Protein AF-A0A915M7W4-F1 (afdb_monomer_lite)

Foldseek 3Di:
DQPQPPAQALVDDDVQSVQVCCAPPFDADEDEPVVGDTQEHDPDDPPDPDRDHGDHDDQAGPDPPDPDTSNRRGHHDNDGDDFPPDPVSQQVCCVPPFKDKDKDWDAPCVVVDPDDDDDPHTDGMDIDIDGHDDDPVVVVD

Organism: Meloidogyne javanica (NCBI:txid6303)

Secondary structure (DSSP, 8-state):
-TTSTT--GGG---HHHHHHHHHHT-B-----TTT--SSS---S-TT--SPPPPPPP-SS-S-TT--S-TTTT-B--S---PPPS-HHHHHHHHHHH--EEEEEEEEGGGGG-SS------EEEEEEEEE-----GGGG--

Sequence (141 aa):
MSCTPGMWGCEGGDPYYAWKYTQNSGLVTGTNYTWNSGCKPYPFPPHGTTQYTAPSCVSSCTSSAWNVAYTQDKKYTKTTGYIQNNVAAIQNEIMANGSVVAAFDVYDDFMYYSSGQTSDVYVGGHAVRMIEFIGLAEFLG

pLDDT: mean 89.85, std 11.06, range [38.44, 98.19]

Radius of gyration: 18.29 Å; chains: 1; bounding box: 40×34×54 Å

InterPro domains:
  IPR000668 Peptidase C1A, papain C-terminal [PF00112] (2-131)
  IPR038765 Papain-like cysteine peptidase superfamily [SSF54001] (8-130)

Structure (mmCIF, N/CA/C/O backbone):
data_AF-A0A915M7W4-F1
#
_entry.id   AF-A0A915M7W4-F1
#
loop_
_atom_site.group_PDB
_atom_site.id
_atom_site.type_symbol
_atom_site.label_atom_id
_atom_site.label_alt_id
_atom_site.label_comp_id
_atom_site.label_asym_id
_atom_site.label_entity_id
_atom_site.label_seq_id
_atom_site.pdbx_PDB_ins_code
_atom_site.Cartn_x
_atom_site.Cartn_y
_atom_site.Cartn_z
_atom_site.occupancy
_atom_site.B_iso_or_equiv
_atom_site.auth_seq_id
_atom_site.auth_comp_id
_atom_site.auth_asym_id
_atom_site.auth_atom_id
_atom_site.pdbx_PDB_model_num
ATOM 1 N N . MET A 1 1 ? 0.466 1.144 5.431 1.00 77.50 1 MET A N 1
ATOM 2 C CA . MET A 1 1 ? 1.765 1.831 5.589 1.00 77.50 1 MET A CA 1
ATOM 3 C C . MET A 1 1 ? 2.324 1.631 6.992 1.00 77.50 1 MET A C 1
ATOM 5 O O . MET A 1 1 ? 3.255 0.864 7.130 1.00 77.50 1 MET A O 1
ATOM 9 N N . SER A 1 2 ? 1.728 2.211 8.036 1.00 87.69 2 SER A N 1
ATOM 10 C CA . SER A 1 2 ? 2.301 2.196 9.396 1.00 87.69 2 SER A CA 1
ATOM 11 C C . SER A 1 2 ? 2.346 0.846 10.115 1.00 87.69 2 SER A C 1
ATOM 13 O O . SER A 1 2 ? 3.122 0.685 11.045 1.00 87.69 2 SER A O 1
ATOM 15 N N . CYS A 1 3 ? 1.483 -0.100 9.742 1.00 90.31 3 CYS A N 1
ATOM 16 C CA . CYS A 1 3 ? 1.245 -1.313 10.529 1.00 90.31 3 CYS A CA 1
ATOM 17 C C . CYS A 1 3 ? 1.797 -2.599 9.916 1.00 90.31 3 CYS A C 1
ATOM 19 O O . CYS A 1 3 ? 1.623 -3.659 10.514 1.00 90.31 3 CYS A O 1
ATOM 21 N N . THR A 1 4 ? 2.417 -2.534 8.736 1.00 90.56 4 THR A N 1
ATOM 22 C CA . THR A 1 4 ? 2.955 -3.731 8.090 1.00 90.56 4 THR A CA 1
ATOM 23 C C . THR A 1 4 ? 4.320 -4.064 8.690 1.00 90.56 4 THR A C 1
ATOM 25 O O . THR A 1 4 ? 5.231 -3.244 8.565 1.00 90.56 4 THR A O 1
ATOM 28 N N . PRO A 1 5 ? 4.495 -5.232 9.337 1.00 82.94 5 PRO A N 1
ATOM 29 C CA . PRO A 1 5 ? 5.779 -5.603 9.921 1.00 82.94 5 PRO A CA 1
ATOM 30 C C . PRO A 1 5 ? 6.880 -5.679 8.859 1.00 82.94 5 PRO A C 1
ATOM 32 O O . PRO A 1 5 ? 6.635 -6.155 7.752 1.00 82.94 5 PRO A O 1
ATOM 35 N N . GLY A 1 6 ? 8.090 -5.244 9.213 1.00 78.62 6 GLY A N 1
ATOM 36 C CA . GLY A 1 6 ? 9.260 -5.334 8.333 1.00 78.62 6 GLY A CA 1
ATOM 37 C C . GLY A 1 6 ? 9.259 -4.360 7.151 1.00 78.62 6 GLY A C 1
ATOM 38 O O . GLY A 1 6 ? 10.043 -4.549 6.229 1.00 78.62 6 GLY A O 1
ATOM 39 N N . MET A 1 7 ? 8.398 -3.338 7.162 1.00 87.75 7 MET A N 1
ATOM 40 C CA . MET A 1 7 ? 8.401 -2.263 6.163 1.00 87.75 7 MET A CA 1
ATOM 41 C C . MET A 1 7 ? 8.880 -0.943 6.770 1.00 87.75 7 MET A C 1
ATOM 43 O O . MET A 1 7 ? 8.687 -0.704 7.961 1.00 87.75 7 MET A O 1
ATOM 47 N N . TRP A 1 8 ? 9.440 -0.060 5.939 1.00 90.94 8 TRP A N 1
ATOM 48 C CA . TRP A 1 8 ? 10.045 1.209 6.370 1.00 90.94 8 TRP A CA 1
ATOM 49 C C . TRP A 1 8 ? 9.113 2.421 6.226 1.00 90.94 8 TRP A C 1
ATOM 51 O O . TRP A 1 8 ? 9.537 3.573 6.301 1.00 90.94 8 TRP A O 1
ATOM 61 N N . GLY A 1 9 ? 7.811 2.180 6.047 1.00 92.12 9 GLY A N 1
ATOM 62 C CA . GLY A 1 9 ? 6.799 3.231 6.010 1.00 92.12 9 GLY A CA 1
ATOM 63 C C . GLY A 1 9 ? 7.039 4.232 4.877 1.00 92.12 9 GLY A C 1
ATOM 64 O O . GLY A 1 9 ? 6.852 3.895 3.712 1.00 92.12 9 GLY A O 1
ATOM 65 N N . CYS A 1 10 ? 7.413 5.463 5.229 1.00 92.69 10 CYS A N 1
ATOM 66 C CA . CYS A 1 10 ? 7.694 6.539 4.276 1.00 92.69 10 CYS A CA 1
ATOM 67 C C . CYS A 1 10 ? 9.085 6.436 3.630 1.00 92.69 10 CYS A C 1
ATOM 69 O O . CYS A 1 10 ? 9.338 7.155 2.671 1.00 92.69 10 CYS A O 1
ATOM 71 N N . GLU A 1 11 ? 9.961 5.544 4.104 1.00 91.94 11 GLU A N 1
ATOM 72 C CA . GLU A 1 11 ? 11.288 5.306 3.509 1.00 91.94 11 GLU A CA 1
ATOM 73 C C . GLU A 1 11 ? 11.303 4.143 2.505 1.00 91.94 11 GLU A C 1
ATOM 75 O O . GLU A 1 11 ? 12.353 3.740 2.016 1.00 91.94 11 GLU A O 1
ATOM 80 N N . GLY A 1 12 ? 10.128 3.603 2.176 1.00 91.31 12 GLY A N 1
ATOM 81 C CA . GLY A 1 12 ? 9.963 2.581 1.149 1.00 91.31 12 GLY A CA 1
ATOM 82 C C . GLY A 1 12 ? 9.436 1.249 1.672 1.00 91.31 12 GLY A C 1
ATOM 83 O O . GLY A 1 12 ? 9.157 1.047 2.860 1.00 91.31 12 GLY A O 1
ATOM 84 N N . GLY A 1 13 ? 9.255 0.322 0.735 1.00 93.00 13 GLY A N 1
ATOM 85 C CA . GLY A 1 13 ? 8.683 -0.983 1.009 1.00 93.00 13 GLY A CA 1
ATOM 86 C C . GLY A 1 13 ? 8.439 -1.814 -0.247 1.00 93.00 13 GLY A C 1
ATOM 87 O O . GLY A 1 13 ? 8.553 -1.331 -1.367 1.00 93.00 13 GLY A O 1
ATOM 88 N N . ASP A 1 14 ? 8.066 -3.070 -0.031 1.00 92.75 14 ASP A N 1
ATOM 89 C CA . ASP A 1 14 ? 7.740 -4.055 -1.059 1.00 92.75 14 ASP A CA 1
ATOM 90 C C . ASP A 1 14 ? 6.208 -4.285 -1.174 1.00 92.75 14 ASP A C 1
ATOM 92 O O . ASP A 1 14 ? 5.552 -4.662 -0.187 1.00 92.75 14 ASP A O 1
ATOM 96 N N . PRO A 1 15 ? 5.615 -4.100 -2.372 1.00 93.62 15 PRO A N 1
ATOM 97 C CA . PRO A 1 15 ? 4.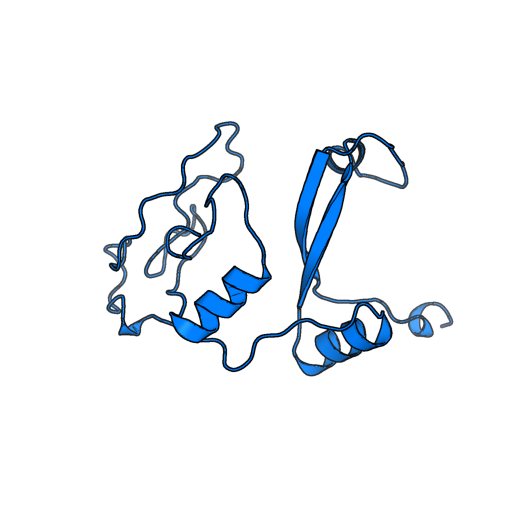194 -4.337 -2.632 1.00 93.62 15 PRO A CA 1
ATOM 98 C C . PRO A 1 15 ? 3.667 -5.717 -2.215 1.00 93.62 15 PRO A C 1
ATOM 100 O O . PRO A 1 15 ? 2.508 -5.832 -1.806 1.00 93.62 15 PRO A O 1
ATOM 103 N N . TYR A 1 16 ? 4.487 -6.767 -2.277 1.00 93.31 16 TYR A N 1
ATOM 104 C CA . TYR A 1 16 ? 4.074 -8.116 -1.896 1.00 93.31 16 TYR A CA 1
ATOM 105 C C . TYR A 1 16 ? 3.683 -8.194 -0.416 1.00 93.31 16 TYR A C 1
ATOM 107 O O . TYR A 1 16 ? 2.636 -8.750 -0.072 1.00 93.31 16 TYR A O 1
ATOM 115 N N . TYR A 1 17 ? 4.465 -7.578 0.475 1.00 93.81 17 TYR A N 1
ATOM 116 C CA . TYR A 1 17 ? 4.135 -7.559 1.902 1.00 93.81 17 TYR A CA 1
ATOM 117 C C . TYR A 1 17 ? 2.912 -6.693 2.208 1.00 93.81 17 TYR A C 1
ATOM 119 O O . TYR A 1 17 ? 2.186 -6.995 3.157 1.00 93.81 17 TYR A O 1
ATOM 127 N N . ALA A 1 18 ? 2.621 -5.673 1.396 1.00 94.19 18 ALA A N 1
ATOM 128 C CA . ALA A 1 18 ? 1.378 -4.913 1.517 1.00 94.19 18 ALA A CA 1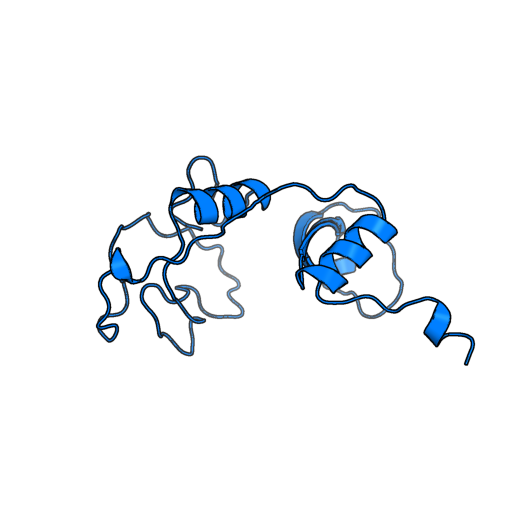
ATOM 129 C C . ALA A 1 18 ? 0.145 -5.790 1.219 1.00 94.19 18 ALA A C 1
ATOM 131 O O . ALA A 1 18 ? -0.826 -5.783 1.986 1.00 94.19 18 ALA A O 1
ATOM 132 N N . TRP A 1 19 ? 0.201 -6.615 0.169 1.00 94.38 19 TRP A N 1
ATOM 133 C CA . TRP A 1 19 ? -0.848 -7.594 -0.125 1.00 94.38 19 TRP A CA 1
ATOM 134 C C . TRP A 1 19 ? -0.957 -8.661 0.961 1.00 94.38 19 TRP A C 1
ATOM 136 O O . TRP A 1 19 ? -2.049 -8.891 1.486 1.00 94.38 19 TRP A O 1
ATOM 146 N N . LYS A 1 20 ? 0.172 -9.246 1.375 1.00 94.88 20 LYS A N 1
ATOM 147 C CA . LYS A 1 20 ? 0.221 -10.250 2.448 1.00 94.88 20 LYS A CA 1
ATOM 148 C C . LYS A 1 20 ? -0.344 -9.713 3.766 1.00 94.88 20 LYS A C 1
ATOM 150 O O . LYS A 1 20 ? -1.051 -10.421 4.480 1.00 94.88 20 LYS A O 1
ATOM 155 N N . TYR A 1 21 ? -0.078 -8.448 4.087 1.00 95.25 21 TYR A N 1
ATOM 156 C CA . TYR A 1 21 ? -0.678 -7.787 5.243 1.00 95.25 21 TYR A CA 1
ATOM 157 C C . TYR A 1 21 ? -2.191 -7.648 5.100 1.00 95.25 21 TYR A C 1
ATOM 159 O O . TYR A 1 21 ? -2.923 -7.926 6.044 1.00 95.25 21 TYR A O 1
ATOM 167 N N . THR A 1 22 ? -2.674 -7.256 3.923 1.00 95.19 22 THR A N 1
ATOM 168 C CA . THR A 1 22 ? -4.115 -7.128 3.670 1.00 95.19 22 THR A CA 1
ATOM 169 C C . THR A 1 22 ? -4.826 -8.479 3.783 1.00 95.19 22 THR A C 1
ATOM 171 O O . THR A 1 22 ? -5.934 -8.540 4.305 1.00 95.19 22 THR A O 1
ATOM 174 N N . GLN A 1 23 ? -4.180 -9.576 3.379 1.00 96.12 23 GLN A N 1
ATOM 175 C CA . GLN A 1 23 ? -4.702 -10.931 3.576 1.00 96.12 23 GLN A CA 1
ATOM 176 C C . GLN A 1 23 ? -4.741 -11.336 5.060 1.00 96.12 23 GLN A C 1
ATOM 178 O O . GLN A 1 23 ? -5.769 -11.801 5.539 1.00 96.12 23 GLN A O 1
ATOM 183 N N . ASN A 1 24 ? -3.646 -11.145 5.801 1.00 95.75 24 ASN A N 1
ATOM 184 C CA . ASN A 1 24 ? -3.522 -11.669 7.169 1.00 95.75 24 ASN A CA 1
ATOM 185 C C . ASN A 1 24 ? -4.158 -10.771 8.238 1.00 95.75 24 ASN A C 1
ATOM 187 O O . ASN A 1 24 ? -4.710 -11.249 9.226 1.00 95.75 24 ASN A O 1
ATOM 191 N N . SER A 1 25 ? -4.048 -9.460 8.056 1.00 96.12 25 SER A N 1
ATOM 192 C CA . SER A 1 25 ? -4.380 -8.455 9.068 1.00 96.12 25 SER A CA 1
ATOM 193 C C . SER A 1 25 ? -5.532 -7.553 8.657 1.00 96.12 25 SER A C 1
ATOM 195 O O . SER A 1 25 ? -6.151 -6.965 9.545 1.00 96.12 25 SER A O 1
ATOM 197 N N . GLY A 1 26 ? -5.814 -7.438 7.358 1.00 96.69 26 GLY A N 1
ATOM 198 C CA . GLY A 1 26 ? -6.833 -6.552 6.805 1.00 96.69 26 GLY A CA 1
ATOM 199 C C . GLY A 1 26 ? -6.450 -5.070 6.837 1.00 96.69 26 GLY A C 1
ATOM 200 O O . GLY A 1 26 ? -5.596 -4.629 7.611 1.00 96.69 26 GLY A O 1
ATOM 201 N N . LEU A 1 27 ? -7.113 -4.284 5.994 1.00 97.25 27 LEU A N 1
ATOM 202 C CA . LEU A 1 27 ? -7.008 -2.826 5.954 1.00 97.25 27 LEU A CA 1
ATOM 203 C C . LEU A 1 27 ? -8.342 -2.191 6.328 1.00 97.25 27 LEU A C 1
ATOM 205 O O . LEU A 1 27 ? -9.395 -2.646 5.894 1.00 97.25 27 LEU A O 1
ATOM 209 N N . VAL A 1 28 ? -8.288 -1.123 7.115 1.00 97.56 28 VAL A N 1
ATOM 210 C CA . VAL A 1 28 ? -9.462 -0.291 7.401 1.00 97.56 28 VAL A CA 1
ATOM 211 C C . VAL A 1 28 ? -9.677 0.734 6.288 1.00 97.56 28 VAL A C 1
ATOM 213 O O . VAL A 1 28 ? -8.781 1.000 5.485 1.00 97.56 28 VAL A O 1
ATOM 216 N N . THR A 1 29 ? -10.865 1.318 6.237 1.00 97.56 29 THR A N 1
ATOM 217 C CA . THR A 1 29 ? -11.206 2.410 5.325 1.00 97.56 29 THR A CA 1
ATOM 218 C C . THR A 1 29 ? -10.424 3.684 5.639 1.00 97.56 29 THR A C 1
ATOM 220 O O . THR A 1 29 ? -10.011 3.931 6.773 1.00 97.56 29 THR A O 1
ATOM 223 N N . GLY A 1 30 ? -10.250 4.522 4.623 1.00 96.56 30 GLY A N 1
ATOM 224 C CA . GLY A 1 30 ? -9.590 5.814 4.740 1.00 96.56 30 GLY A CA 1
ATOM 225 C C . GLY A 1 30 ? -9.506 6.487 3.380 1.00 96.56 30 GLY A C 1
ATOM 226 O O . GLY A 1 30 ? -9.096 5.861 2.404 1.00 96.56 30 GLY A O 1
ATOM 227 N N . THR A 1 31 ? -9.925 7.743 3.295 1.00 96.31 31 THR A N 1
ATOM 228 C CA . THR A 1 31 ? -9.807 8.545 2.074 1.00 96.31 31 THR A CA 1
ATOM 229 C C . THR A 1 31 ? -8.503 9.338 2.055 1.00 96.31 31 THR A C 1
ATOM 231 O O . THR A 1 31 ? -7.674 9.233 2.957 1.00 96.31 31 THR A O 1
ATOM 234 N N . ASN A 1 32 ? -8.324 10.170 1.029 1.00 95.25 32 ASN A N 1
ATOM 235 C CA . ASN A 1 32 ? -7.249 11.156 0.995 1.00 95.25 32 ASN A CA 1
ATOM 236 C C . ASN A 1 32 ? -7.374 12.199 2.129 1.00 95.25 32 ASN A C 1
ATOM 238 O O . ASN A 1 32 ? -8.397 12.275 2.819 1.00 95.25 32 ASN A O 1
ATOM 242 N N . TYR A 1 33 ? -6.324 13.011 2.261 1.00 93.19 33 TYR A N 1
ATOM 243 C CA . TYR A 1 33 ? -6.203 14.075 3.257 1.00 93.19 33 TYR A CA 1
ATOM 244 C C . TYR A 1 33 ? -7.343 15.097 3.203 1.00 93.19 33 TYR A C 1
ATOM 246 O O . TYR A 1 33 ? -7.874 15.482 4.237 1.00 93.19 33 TYR A O 1
ATOM 254 N N . THR A 1 34 ? -7.754 15.513 2.003 1.00 93.44 34 THR A N 1
ATOM 255 C CA . THR A 1 34 ? -8.761 16.568 1.817 1.00 93.44 34 THR A CA 1
ATOM 256 C C . THR A 1 34 ? -10.164 16.113 2.209 1.00 93.44 34 THR A C 1
ATOM 258 O O . THR A 1 34 ? -10.893 16.857 2.855 1.00 93.44 34 THR A O 1
ATOM 261 N N . TRP A 1 35 ? -10.555 14.898 1.823 1.00 94.38 35 TRP A N 1
ATOM 262 C CA . TRP A 1 35 ? -11.885 14.357 2.110 1.00 94.38 35 TRP A CA 1
ATOM 263 C C . TRP A 1 35 ? -12.012 13.851 3.554 1.00 94.38 35 TRP A C 1
ATOM 265 O O . TRP A 1 35 ? -13.101 13.862 4.121 1.00 94.38 35 TRP A O 1
ATOM 275 N N . ASN A 1 36 ? -10.895 13.425 4.155 1.00 94.00 36 ASN A N 1
ATOM 276 C CA . ASN A 1 36 ? -10.765 13.101 5.577 1.00 94.00 36 ASN A CA 1
ATOM 277 C C . ASN A 1 36 ? -11.883 12.202 6.166 1.00 94.00 36 ASN A C 1
ATOM 279 O O . ASN A 1 36 ? -12.401 12.450 7.255 1.00 94.00 36 ASN A O 1
ATOM 283 N N . SER A 1 37 ? -12.269 11.142 5.451 1.00 95.44 37 SER A N 1
ATOM 284 C CA . SER A 1 37 ? -13.322 10.196 5.848 1.00 95.44 37 SER A CA 1
ATOM 285 C C . SER A 1 37 ? -12.814 8.751 5.915 1.00 95.44 37 SER A C 1
ATOM 287 O O . SER A 1 37 ? -11.746 8.419 5.395 1.00 95.44 37 SER A O 1
ATOM 289 N N . GLY A 1 38 ? -13.589 7.874 6.551 1.00 96.88 38 GLY A N 1
ATOM 290 C CA . GLY A 1 38 ? -13.185 6.509 6.887 1.00 96.88 38 GLY A CA 1
ATOM 291 C C . GLY A 1 38 ? -12.430 6.419 8.213 1.00 96.88 38 GLY A C 1
ATOM 292 O O . GLY A 1 38 ? -12.159 7.422 8.872 1.00 96.88 38 GLY A O 1
ATOM 293 N N . CYS A 1 39 ? -12.073 5.200 8.607 1.00 97.31 39 CYS A N 1
ATOM 294 C CA . CYS A 1 39 ? -11.428 4.920 9.888 1.00 97.31 39 CYS A CA 1
ATOM 295 C C . CYS A 1 39 ? -10.039 5.569 10.025 1.00 97.31 39 CYS A C 1
ATOM 297 O O . CYS A 1 39 ? -9.725 6.140 11.072 1.00 97.31 39 CYS A O 1
ATOM 299 N N . LYS A 1 40 ? -9.199 5.495 8.984 1.00 96.12 40 LYS A N 1
ATOM 300 C CA . LYS A 1 40 ? -7.842 6.067 8.948 1.00 96.12 40 LYS A CA 1
ATOM 301 C C . LYS A 1 40 ? -7.569 6.814 7.635 1.00 96.12 40 LYS A C 1
ATOM 303 O O . LYS A 1 40 ? -6.909 6.260 6.753 1.00 96.12 40 LYS A O 1
ATOM 308 N N . PRO A 1 41 ? -8.054 8.057 7.489 1.00 95.38 41 PRO A N 1
ATOM 309 C CA . PRO A 1 41 ? -7.728 8.899 6.341 1.00 95.38 41 PRO A CA 1
ATOM 310 C C . PRO A 1 41 ? -6.217 9.154 6.222 1.00 95.38 41 PRO A C 1
ATOM 312 O O . PRO A 1 41 ? -5.481 9.078 7.210 1.00 95.38 41 PRO A O 1
ATOM 315 N N . TYR A 1 42 ? -5.750 9.458 5.011 1.00 95.12 42 TYR A N 1
ATOM 316 C CA . TYR A 1 42 ? -4.341 9.740 4.749 1.00 95.12 42 TYR A CA 1
ATOM 317 C C . TYR A 1 42 ? -3.892 11.015 5.487 1.00 95.12 42 TYR A C 1
ATOM 319 O O . TYR A 1 42 ? -4.533 12.053 5.330 1.00 95.12 42 TYR A O 1
ATOM 327 N N . PRO A 1 43 ? -2.804 10.973 6.278 1.00 93.12 43 PRO A N 1
ATOM 328 C CA . PRO A 1 43 ? -2.472 12.049 7.213 1.00 93.12 43 PRO A CA 1
ATOM 329 C C . PRO A 1 43 ? -1.666 13.196 6.593 1.00 93.12 43 PRO A C 1
ATOM 331 O O . PRO A 1 43 ? -1.496 14.225 7.243 1.00 93.12 43 PRO A O 1
ATOM 334 N N . PHE A 1 44 ? -1.148 13.033 5.372 1.00 93.38 44 PHE A N 1
ATOM 335 C CA . PHE A 1 44 ? -0.261 14.015 4.749 1.00 93.38 44 PHE A CA 1
ATOM 336 C C . PHE A 1 44 ? -0.979 14.800 3.649 1.00 93.38 44 PHE A C 1
ATOM 338 O O . PHE A 1 44 ? -1.656 14.183 2.819 1.00 93.38 44 PHE A O 1
ATOM 345 N N . PRO A 1 45 ? -0.824 16.134 3.604 1.00 92.81 45 PRO A N 1
ATOM 346 C CA . PRO A 1 45 ? -1.401 16.942 2.542 1.00 92.81 45 PRO A CA 1
ATOM 347 C C . PRO A 1 45 ? -0.798 16.578 1.176 1.00 92.81 45 PRO A C 1
ATOM 349 O O . PRO A 1 45 ? 0.350 16.126 1.100 1.00 92.81 45 PRO A O 1
ATOM 352 N N . PRO A 1 46 ? -1.550 16.774 0.078 1.00 90.12 46 PRO A N 1
ATOM 353 C CA . PRO A 1 46 ? -0.995 16.632 -1.262 1.00 90.12 46 PRO A CA 1
ATOM 354 C C . PRO A 1 46 ? 0.116 17.668 -1.499 1.00 90.12 46 PRO A C 1
ATOM 356 O O . PRO A 1 46 ? 0.108 18.742 -0.902 1.00 90.12 46 PRO A O 1
ATOM 359 N N . HIS A 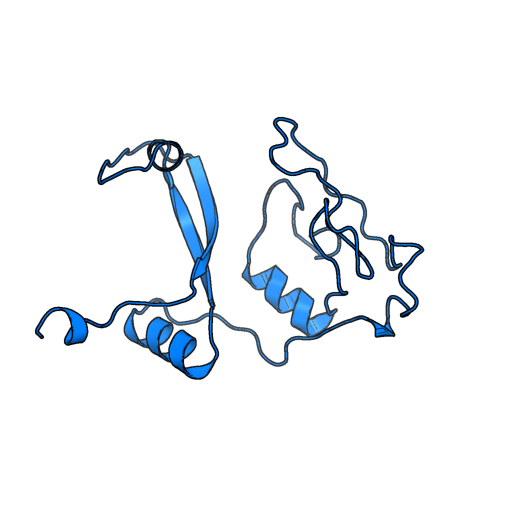1 47 ? 1.050 17.354 -2.401 1.00 83.19 47 HIS A N 1
ATOM 360 C CA . HIS A 1 47 ? 2.159 18.240 -2.795 1.00 83.19 47 HIS A CA 1
ATOM 361 C C . HIS A 1 47 ? 3.073 18.697 -1.642 1.00 83.19 47 HIS A C 1
ATOM 363 O O . HIS A 1 47 ? 3.570 19.822 -1.640 1.00 83.19 47 HIS A O 1
ATOM 369 N N . GLY A 1 48 ? 3.324 17.829 -0.660 1.00 73.56 48 GLY A N 1
ATOM 370 C CA . GLY A 1 48 ? 4.316 18.107 0.375 1.00 73.56 48 GLY A CA 1
ATOM 371 C C . GLY A 1 48 ? 5.742 18.081 -0.185 1.00 73.56 48 GLY A C 1
ATOM 372 O O . GLY A 1 48 ? 6.156 17.090 -0.777 1.00 73.56 48 GLY A O 1
ATOM 373 N N . THR A 1 49 ? 6.508 19.149 0.037 1.00 74.06 49 THR A N 1
ATOM 374 C CA . THR A 1 49 ? 7.967 19.188 -0.203 1.00 74.06 49 THR A CA 1
ATOM 375 C C . THR A 1 49 ? 8.767 18.666 0.992 1.00 74.06 49 THR A C 1
ATOM 377 O O . THR A 1 49 ? 9.989 18.558 0.941 1.00 74.06 49 THR A O 1
ATOM 380 N N . THR A 1 50 ? 8.081 18.370 2.096 1.00 84.38 50 THR A N 1
ATOM 381 C CA . THR A 1 50 ? 8.678 17.881 3.336 1.00 84.38 50 THR A CA 1
ATOM 382 C C . THR A 1 50 ? 8.746 16.361 3.327 1.00 84.38 50 THR A C 1
ATOM 384 O O . THR A 1 50 ? 7.772 15.687 2.994 1.00 84.38 50 THR A O 1
ATOM 387 N N . GLN A 1 51 ? 9.882 15.814 3.753 1.00 86.44 51 GLN A N 1
ATOM 388 C CA . GLN A 1 51 ? 9.989 14.395 4.061 1.00 86.44 51 GLN A CA 1
ATOM 389 C C . GLN A 1 51 ? 9.203 14.097 5.342 1.00 86.44 51 GLN A C 1
ATOM 391 O O . GLN A 1 51 ? 9.490 14.649 6.404 1.00 86.44 51 GLN A O 1
ATOM 396 N N . TYR A 1 52 ? 8.198 13.231 5.240 1.00 90.31 52 TYR A N 1
ATOM 397 C CA . TYR A 1 52 ? 7.368 12.844 6.376 1.00 90.31 52 TYR A CA 1
ATOM 398 C C . TYR A 1 52 ? 7.868 11.553 7.021 1.00 90.31 52 TYR A C 1
ATOM 400 O O . TYR A 1 52 ? 8.285 10.619 6.337 1.00 90.31 52 TYR A O 1
ATOM 408 N N . THR A 1 53 ? 7.751 11.466 8.345 1.00 91.62 53 THR A N 1
ATOM 409 C CA . THR A 1 53 ? 7.895 10.202 9.073 1.00 91.62 53 THR A CA 1
ATOM 410 C C . THR A 1 53 ? 6.569 9.454 9.054 1.00 91.62 53 THR A C 1
ATOM 412 O O . THR A 1 53 ? 5.511 10.043 9.291 1.00 91.62 53 THR A O 1
ATOM 415 N N . ALA A 1 54 ? 6.614 8.142 8.818 1.00 91.62 54 ALA A N 1
ATOM 416 C CA . ALA A 1 54 ? 5.420 7.312 8.910 1.00 91.62 54 ALA A CA 1
ATOM 417 C C . ALA A 1 54 ? 4.810 7.404 10.323 1.00 91.62 54 ALA A C 1
ATOM 419 O O . ALA A 1 54 ? 5.540 7.268 11.307 1.00 91.62 54 ALA A O 1
ATOM 420 N N . PRO A 1 55 ? 3.484 7.590 10.460 1.00 92.00 55 PRO A N 1
ATOM 421 C CA . PRO A 1 55 ? 2.849 7.589 11.770 1.00 92.00 55 PRO A CA 1
ATOM 422 C C . PRO A 1 55 ? 3.025 6.232 12.448 1.00 92.00 55 PRO A C 1
ATOM 424 O O . PRO A 1 55 ? 3.082 5.206 11.764 1.00 92.00 55 PRO A O 1
ATOM 427 N N . SER A 1 56 ? 3.013 6.205 13.778 1.00 91.88 56 SER A N 1
ATOM 428 C CA . SER A 1 56 ? 3.009 4.957 14.544 1.00 91.88 56 SER A CA 1
ATOM 429 C C . SER A 1 56 ? 1.817 4.068 14.175 1.00 91.88 56 SER A C 1
ATOM 431 O O . SER A 1 56 ? 0.714 4.551 13.898 1.00 91.88 56 SER A O 1
ATOM 433 N N . CYS A 1 57 ? 2.009 2.748 14.213 1.00 92.19 57 CYS A N 1
ATOM 434 C CA . CYS A 1 57 ? 0.887 1.827 14.089 1.00 92.19 57 CYS A CA 1
ATOM 435 C C . CYS A 1 57 ? -0.006 1.903 15.330 1.00 92.19 57 CYS A C 1
ATOM 437 O O . CYS A 1 57 ? 0.407 1.535 16.427 1.00 92.19 57 CYS A O 1
ATOM 439 N N . VAL A 1 58 ? -1.250 2.332 15.138 1.00 92.50 58 VAL A N 1
ATOM 440 C CA . VAL A 1 58 ? -2.275 2.358 16.186 1.00 92.50 58 VAL A CA 1
ATOM 441 C C . VAL A 1 58 ? -3.515 1.604 15.725 1.00 92.50 58 VAL A C 1
ATOM 443 O O . VAL A 1 58 ? -4.082 1.913 14.674 1.00 92.50 58 VAL A O 1
ATOM 446 N N . SER A 1 59 ? -3.950 0.632 16.525 1.00 94.12 59 SER A N 1
ATOM 447 C CA . SER A 1 59 ? -5.107 -0.240 16.260 1.00 94.12 59 SER A CA 1
ATOM 448 C C . SER A 1 59 ? -6.444 0.417 16.631 1.00 94.12 59 SER A C 1
ATOM 450 O O . SER A 1 59 ? -7.276 -0.172 17.317 1.00 94.12 59 SER A O 1
ATOM 452 N N . SER A 1 60 ? -6.637 1.662 16.204 1.00 95.31 60 SER A N 1
ATOM 453 C CA . SER A 1 60 ? -7.836 2.472 16.440 1.00 95.31 60 SER A CA 1
ATOM 454 C C . SER A 1 60 ? -8.129 3.366 15.235 1.00 95.31 60 SER A C 1
ATOM 456 O O . SER A 1 60 ? -7.221 3.706 14.472 1.00 95.31 60 SER A O 1
ATOM 458 N N . CYS A 1 61 ? -9.387 3.756 15.033 1.00 96.00 61 CYS A N 1
ATOM 459 C CA . CYS A 1 61 ? -9.711 4.769 14.029 1.00 96.00 61 CYS A CA 1
ATOM 460 C C . CYS A 1 61 ? -9.196 6.139 14.484 1.00 96.00 61 CYS A C 1
ATOM 462 O O . CYS A 1 61 ? -9.250 6.464 15.667 1.00 96.00 61 CYS A O 1
ATOM 464 N N . THR A 1 62 ? -8.652 6.916 13.549 1.00 93.50 62 THR A N 1
ATOM 465 C CA . THR A 1 62 ? -8.157 8.278 13.799 1.00 93.50 62 THR A CA 1
ATOM 466 C C . THR A 1 62 ? -9.207 9.337 13.481 1.00 93.50 62 THR A C 1
ATOM 468 O O . THR A 1 62 ? -9.115 10.445 13.997 1.00 93.50 62 THR A O 1
ATOM 471 N N . SER A 1 63 ? -10.209 9.011 12.659 1.00 90.00 63 SER A N 1
ATOM 472 C CA . SER A 1 63 ? -11.350 9.894 12.411 1.00 90.00 63 SER A CA 1
ATOM 473 C C . SER A 1 63 ? -12.402 9.738 13.507 1.00 90.00 63 SER A C 1
ATOM 475 O O . SER A 1 63 ? -12.943 8.650 13.699 1.00 90.00 63 SER A O 1
ATOM 477 N N . SER A 1 64 ? -12.724 10.830 14.202 1.00 84.69 64 SER A N 1
ATOM 478 C CA . SER A 1 64 ? -13.791 10.868 15.213 1.00 84.69 64 SER A CA 1
ATOM 479 C C . SER A 1 64 ? -15.198 10.816 14.612 1.00 84.69 64 SER A C 1
ATOM 481 O O . SER A 1 64 ? -16.145 10.478 15.312 1.00 84.69 64 SER A O 1
ATOM 483 N N . ALA A 1 65 ? -15.340 11.132 13.322 1.00 88.75 65 ALA A N 1
ATOM 484 C CA . ALA A 1 65 ? -16.612 11.083 12.603 1.00 88.75 65 ALA A CA 1
ATOM 485 C C . ALA A 1 65 ? -16.969 9.669 12.105 1.00 88.75 65 ALA A C 1
ATOM 487 O O . ALA A 1 65 ? -18.036 9.469 11.523 1.00 88.75 65 ALA A O 1
ATOM 488 N N . TRP A 1 66 ? -16.073 8.690 12.280 1.00 94.81 66 TRP A N 1
ATOM 489 C CA . TRP A 1 66 ? -16.282 7.325 11.812 1.00 94.81 66 TRP A CA 1
ATOM 490 C C . TRP A 1 66 ? -16.907 6.452 12.899 1.00 94.81 66 TRP A C 1
ATOM 492 O O . TRP A 1 66 ? -16.299 6.193 13.934 1.00 94.81 66 TRP A O 1
ATOM 502 N N . ASN A 1 67 ? -18.116 5.958 12.636 1.00 94.38 67 ASN A N 1
ATOM 503 C CA . ASN A 1 67 ? -18.915 5.231 13.628 1.00 94.38 67 ASN A CA 1
ATOM 504 C C . ASN A 1 67 ? -18.696 3.708 13.615 1.00 94.38 67 ASN A C 1
ATOM 506 O O . ASN A 1 67 ? -19.288 3.001 14.428 1.00 94.38 67 ASN A O 1
ATOM 510 N N . VAL A 1 68 ? -17.875 3.183 12.699 1.00 96.94 68 VAL A N 1
ATOM 511 C CA . VAL A 1 68 ? -17.545 1.749 12.640 1.00 96.94 68 VAL A CA 1
ATOM 512 C C . VAL A 1 68 ? -16.267 1.495 13.434 1.00 96.94 68 VAL A C 1
ATOM 514 O O . VAL A 1 68 ? -15.261 2.182 13.248 1.00 96.94 68 VAL A O 1
ATOM 517 N N . ALA A 1 69 ? -16.285 0.492 14.314 1.00 96.69 69 ALA A N 1
ATOM 518 C CA . ALA A 1 69 ? -15.118 0.142 15.114 1.00 96.69 69 ALA A CA 1
ATOM 519 C C . ALA A 1 69 ? -13.951 -0.340 14.232 1.00 96.69 69 ALA A C 1
ATOM 521 O O . ALA A 1 69 ? -14.156 -1.057 13.255 1.00 96.69 69 ALA A O 1
ATOM 522 N N . TYR A 1 70 ? -12.711 -0.029 14.631 1.00 96.94 70 TYR A N 1
ATOM 523 C CA . TYR A 1 70 ? -11.490 -0.376 13.884 1.00 96.94 70 TYR A CA 1
ATOM 524 C C . TYR A 1 70 ? -11.431 -1.848 13.449 1.00 96.94 70 TYR A C 1
ATOM 526 O O . TYR A 1 70 ? -11.045 -2.147 12.325 1.00 96.94 70 TYR A O 1
ATOM 534 N N . THR A 1 71 ? -11.818 -2.776 14.327 1.00 97.25 71 THR A N 1
ATOM 535 C CA . THR A 1 71 ? -11.801 -4.217 14.032 1.00 97.25 71 THR A CA 1
ATOM 536 C C . THR A 1 71 ? -12.884 -4.635 13.042 1.00 97.25 71 THR A C 1
ATOM 538 O O . THR A 1 71 ? -12.645 -5.530 12.239 1.00 97.25 71 THR A O 1
ATOM 541 N N . GLN A 1 72 ? -14.047 -3.983 13.078 1.00 97.94 72 GLN A N 1
ATOM 542 C CA . GLN A 1 72 ? -15.181 -4.251 12.189 1.00 97.94 72 GLN A CA 1
ATOM 543 C C . GLN A 1 72 ? -14.994 -3.624 10.803 1.00 97.94 72 GLN A C 1
ATOM 545 O O . GLN A 1 72 ? -15.556 -4.110 9.829 1.00 97.94 72 GLN A O 1
ATOM 550 N N . ASP A 1 73 ? -14.191 -2.565 10.707 1.00 98.19 73 ASP A N 1
ATOM 551 C CA . ASP A 1 73 ? -13.933 -1.846 9.457 1.00 98.19 73 ASP A CA 1
ATOM 552 C C . ASP A 1 73 ? -12.872 -2.523 8.568 1.00 98.19 73 ASP A C 1
ATOM 554 O O . ASP A 1 73 ? -12.613 -2.088 7.443 1.00 98.19 73 ASP A O 1
ATOM 558 N N . LYS A 1 74 ? -12.230 -3.588 9.065 1.00 97.94 74 LYS A N 1
ATOM 559 C CA . LYS A 1 74 ? -11.178 -4.302 8.342 1.00 97.94 74 LYS A CA 1
ATOM 560 C C . LYS A 1 74 ? -11.723 -5.064 7.138 1.00 97.94 74 LYS A C 1
ATOM 562 O O . LYS A 1 74 ? -12.638 -5.876 7.241 1.00 97.94 74 LYS A O 1
ATOM 567 N N . LYS A 1 75 ? -11.068 -4.857 6.000 1.00 97.94 75 LYS A N 1
ATOM 568 C CA . LYS A 1 75 ? -11.294 -5.545 4.731 1.00 97.94 75 LYS A CA 1
ATOM 569 C C . LYS A 1 75 ? -10.082 -6.397 4.395 1.00 97.94 75 LYS A C 1
ATOM 571 O O . LYS A 1 75 ? -8.946 -5.950 4.551 1.00 97.94 75 LYS A O 1
ATOM 576 N N . TYR A 1 76 ? -10.342 -7.607 3.922 1.00 97.69 76 TYR A N 1
ATOM 577 C CA . TYR A 1 76 ? -9.330 -8.633 3.710 1.00 97.69 76 TYR A CA 1
ATOM 578 C C . TYR A 1 76 ? -9.307 -9.071 2.252 1.00 97.69 76 TYR A C 1
ATOM 580 O O . TYR A 1 76 ? -10.355 -9.185 1.611 1.00 97.69 76 TYR A O 1
ATOM 588 N N . THR A 1 77 ? -8.114 -9.368 1.748 1.00 95.00 77 THR A N 1
ATOM 589 C CA . THR A 1 77 ? -7.948 -10.012 0.442 1.00 95.00 77 THR A CA 1
ATOM 590 C C . THR A 1 77 ? -8.001 -11.526 0.617 1.00 95.00 77 THR A C 1
ATOM 592 O O . THR A 1 77 ? -7.401 -12.059 1.547 1.00 95.00 77 THR A O 1
ATOM 595 N N . LYS A 1 78 ? -8.694 -12.236 -0.281 1.00 93.25 78 LYS A N 1
ATOM 596 C CA . LYS A 1 78 ? -8.779 -13.707 -0.235 1.00 93.25 78 LYS A CA 1
ATOM 597 C C . LYS A 1 78 ? -7.463 -14.366 -0.646 1.00 93.25 78 LYS A C 1
ATOM 599 O O . LYS A 1 78 ? -6.942 -15.218 0.066 1.00 93.25 78 LYS A O 1
ATOM 604 N N . THR A 1 79 ? -6.913 -13.950 -1.780 1.00 91.56 79 THR A N 1
ATOM 605 C CA . THR A 1 79 ? -5.723 -14.542 -2.397 1.00 91.56 79 THR A CA 1
ATOM 606 C C . THR A 1 79 ? -4.706 -13.462 -2.731 1.00 91.56 79 THR A C 1
ATOM 608 O O . THR A 1 79 ? -5.065 -12.353 -3.114 1.00 91.56 79 THR A O 1
ATOM 611 N N . THR A 1 80 ? -3.426 -13.788 -2.580 1.00 93.00 80 THR A N 1
ATOM 612 C CA . THR A 1 80 ? -2.307 -12.904 -2.920 1.00 93.00 80 THR A CA 1
ATOM 613 C C . THR A 1 80 ? -1.209 -13.742 -3.548 1.00 93.00 80 THR A C 1
ATOM 615 O O . THR A 1 80 ? -0.953 -14.848 -3.072 1.00 93.00 80 THR A O 1
ATOM 618 N N . GLY A 1 81 ? -0.535 -13.225 -4.567 1.00 92.75 81 GLY A N 1
ATOM 619 C CA . GLY A 1 81 ? 0.547 -13.943 -5.225 1.00 92.75 81 GLY A CA 1
ATOM 620 C C . GLY A 1 81 ? 1.267 -13.074 -6.241 1.00 92.75 81 GLY A C 1
ATOM 621 O O . GLY A 1 81 ? 0.829 -11.965 -6.546 1.00 92.75 81 GLY A O 1
ATOM 622 N N . TYR A 1 82 ? 2.380 -13.594 -6.744 1.00 94.94 82 TYR A N 1
ATOM 623 C CA . TYR A 1 82 ? 3.071 -13.002 -7.878 1.00 94.94 82 TYR A CA 1
ATOM 624 C C . TYR A 1 82 ? 2.423 -13.469 -9.173 1.00 94.94 82 TYR A C 1
ATOM 626 O O . TYR A 1 82 ? 2.106 -14.648 -9.336 1.00 94.94 82 TYR A O 1
ATOM 634 N N . ILE A 1 83 ? 2.281 -12.537 -10.103 1.00 96.00 83 ILE A N 1
ATOM 635 C CA . ILE A 1 83 ? 1.968 -12.845 -11.491 1.00 96.00 83 ILE A CA 1
ATOM 636 C C . ILE A 1 83 ? 3.296 -13.150 -12.178 1.00 96.00 83 ILE A C 1
ATOM 638 O O . ILE A 1 83 ? 4.313 -12.509 -11.897 1.00 96.00 83 ILE A O 1
ATOM 642 N N . GLN A 1 84 ? 3.306 -14.138 -13.067 1.00 95.12 84 GLN A N 1
ATOM 643 C CA . GLN A 1 84 ? 4.489 -14.421 -13.868 1.00 95.12 84 GLN A CA 1
ATOM 644 C C . GLN A 1 84 ? 4.882 -13.174 -14.670 1.00 95.12 84 GLN A C 1
ATOM 646 O O . GLN A 1 84 ? 4.017 -12.502 -15.229 1.00 95.12 84 GLN A O 1
ATOM 651 N N . ASN A 1 85 ? 6.185 -12.892 -14.761 1.00 94.25 85 ASN A N 1
ATOM 652 C CA . ASN A 1 85 ? 6.707 -11.799 -15.579 1.00 94.25 85 ASN A CA 1
ATOM 653 C C . ASN A 1 85 ? 6.580 -12.136 -17.077 1.00 94.25 85 ASN A C 1
ATOM 655 O O . ASN A 1 85 ? 7.529 -12.554 -17.738 1.00 94.25 85 ASN A O 1
ATOM 659 N N . ASN A 1 86 ? 5.352 -12.060 -17.573 1.00 95.94 86 ASN A N 1
ATOM 660 C CA . ASN A 1 86 ? 4.949 -12.391 -18.923 1.00 95.94 86 ASN A CA 1
ATOM 661 C C . ASN A 1 86 ? 3.749 -11.513 -19.292 1.00 95.94 86 ASN A C 1
ATOM 663 O O . ASN A 1 86 ? 2.769 -11.458 -18.549 1.00 95.94 86 ASN A O 1
ATOM 667 N N . VAL A 1 87 ? 3.819 -10.859 -20.453 1.00 95.25 87 VAL A N 1
ATOM 668 C CA . VAL A 1 87 ? 2.785 -9.918 -20.909 1.00 95.25 87 VAL A CA 1
ATOM 669 C C . VAL A 1 87 ? 1.406 -10.575 -20.945 1.00 95.25 87 VAL A C 1
ATOM 671 O O . VAL A 1 87 ? 0.472 -10.035 -20.365 1.00 95.25 87 VAL A O 1
ATOM 674 N N . ALA A 1 88 ? 1.282 -11.765 -21.537 1.00 95.75 88 ALA A N 1
ATOM 675 C CA . ALA A 1 88 ? -0.001 -12.458 -21.627 1.00 95.75 88 ALA A CA 1
ATOM 676 C C . ALA A 1 88 ? -0.542 -12.858 -20.244 1.00 95.75 88 ALA A C 1
ATOM 678 O O . ALA A 1 88 ? -1.737 -12.735 -19.997 1.00 95.75 88 ALA A O 1
ATOM 679 N N . ALA A 1 89 ? 0.320 -13.290 -19.318 1.00 96.75 89 ALA A N 1
ATOM 680 C CA . ALA A 1 89 ? -0.095 -13.609 -17.951 1.00 96.75 89 ALA A CA 1
ATOM 681 C C . ALA A 1 89 ? -0.639 -12.375 -17.209 1.00 96.75 89 ALA A C 1
ATOM 683 O O . ALA A 1 89 ? -1.688 -12.455 -16.576 1.00 96.75 89 ALA A O 1
ATOM 684 N N . ILE A 1 90 ? 0.036 -11.228 -17.330 1.00 96.69 90 ILE A N 1
ATOM 685 C CA . ILE A 1 90 ? -0.392 -9.957 -16.725 1.00 96.69 90 ILE A CA 1
ATOM 686 C C . ILE A 1 90 ? -1.697 -9.461 -17.356 1.00 96.69 90 ILE A C 1
ATOM 688 O O . ILE 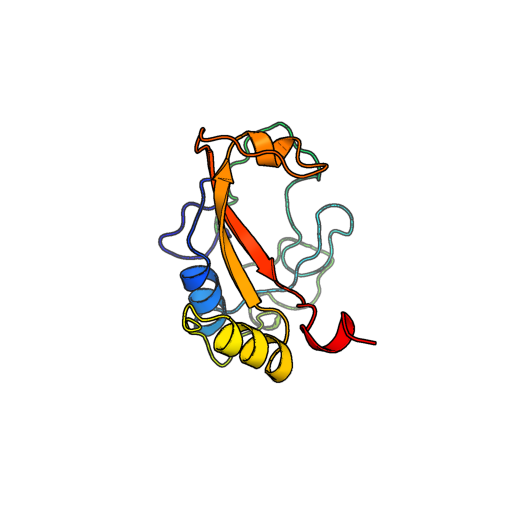A 1 90 ? -2.616 -9.076 -16.639 1.00 96.69 90 ILE A O 1
ATOM 692 N N . GLN A 1 91 ? -1.806 -9.516 -18.684 1.00 95.56 91 GLN A N 1
ATOM 693 C CA . GLN A 1 91 ? -3.023 -9.153 -19.409 1.00 95.56 91 GLN A CA 1
ATOM 694 C C . GLN A 1 91 ? -4.212 -10.020 -18.987 1.00 95.56 91 GLN A C 1
ATOM 696 O O . GLN A 1 91 ? -5.285 -9.496 -18.694 1.00 95.56 91 GLN A O 1
ATOM 701 N N . ASN A 1 92 ? -4.014 -11.337 -18.892 1.00 95.50 92 ASN A N 1
ATOM 702 C CA . ASN A 1 92 ? -5.042 -12.267 -18.433 1.00 95.50 92 ASN A CA 1
ATOM 703 C C . ASN A 1 92 ? -5.482 -11.973 -16.996 1.00 95.50 92 ASN A C 1
ATOM 705 O O . ASN A 1 92 ? -6.680 -11.990 -16.723 1.00 95.50 92 ASN A O 1
ATOM 709 N N . GLU A 1 93 ? -4.545 -11.662 -16.098 1.00 95.94 93 GLU A N 1
ATOM 710 C CA . GLU A 1 93 ? -4.872 -11.283 -14.721 1.00 95.94 93 GLU A CA 1
ATOM 711 C C . GLU A 1 93 ? -5.697 -9.991 -14.676 1.00 95.94 93 GLU A C 1
ATOM 713 O O . GLU A 1 93 ? -6.715 -9.939 -13.989 1.00 95.94 93 GLU A O 1
ATOM 718 N N . ILE A 1 94 ? -5.311 -8.977 -15.458 1.00 95.75 94 ILE A N 1
ATOM 719 C CA . ILE A 1 94 ? -6.045 -7.709 -15.528 1.00 95.75 94 ILE A CA 1
ATOM 720 C C . ILE A 1 94 ? -7.467 -7.916 -16.057 1.00 95.75 94 ILE A C 1
ATOM 722 O O . ILE A 1 94 ? -8.416 -7.383 -15.484 1.00 95.75 94 ILE A O 1
ATOM 726 N N . MET A 1 95 ? -7.637 -8.715 -17.113 1.00 94.88 95 MET A N 1
ATOM 727 C CA . MET A 1 95 ? -8.962 -9.015 -17.666 1.00 94.88 95 MET A CA 1
ATOM 728 C C . MET A 1 95 ? -9.834 -9.818 -16.697 1.00 94.88 95 MET A C 1
ATOM 730 O O . MET A 1 95 ? -11.037 -9.581 -16.617 1.00 94.88 95 MET A O 1
ATOM 734 N N . ALA A 1 96 ? -9.249 -10.778 -15.977 1.00 95.25 96 ALA A N 1
ATOM 735 C CA . ALA A 1 96 ? -9.996 -11.676 -15.102 1.00 95.25 96 ALA A CA 1
ATOM 736 C C . ALA A 1 96 ? -10.334 -11.050 -13.741 1.00 95.25 96 ALA A C 1
ATOM 738 O O . ALA A 1 96 ? -11.442 -11.235 -13.238 1.00 95.25 96 ALA A O 1
ATOM 739 N N . ASN A 1 97 ? -9.386 -10.323 -13.144 1.00 95.00 97 ASN A N 1
ATOM 740 C CA . ASN A 1 97 ? -9.439 -9.900 -11.742 1.00 95.00 97 ASN A CA 1
ATOM 741 C C . ASN A 1 97 ? -9.317 -8.377 -11.554 1.00 95.00 97 ASN A C 1
ATOM 743 O O . ASN A 1 97 ? -9.485 -7.876 -10.439 1.00 95.00 97 ASN A O 1
ATOM 747 N N . GLY A 1 98 ? -9.085 -7.627 -12.634 1.00 94.81 98 GLY A N 1
ATOM 748 C CA . GLY A 1 98 ? -8.914 -6.178 -12.620 1.00 94.81 98 GLY A CA 1
ATOM 749 C C . GLY A 1 98 ? -7.471 -5.743 -12.361 1.00 94.81 98 GLY A C 1
ATOM 750 O O . GLY A 1 98 ? -6.525 -6.516 -12.439 1.00 94.81 98 GLY A O 1
ATOM 751 N N . SER A 1 99 ? -7.296 -4.457 -12.059 1.00 96.19 99 SER A N 1
ATOM 752 C CA . SER A 1 99 ? -5.976 -3.823 -11.957 1.00 96.19 99 SER A CA 1
ATOM 753 C C . SER A 1 99 ? -4.990 -4.547 -11.034 1.00 96.19 99 SER A C 1
ATOM 755 O O . SER A 1 99 ? -5.358 -4.946 -9.927 1.00 96.19 99 SER A O 1
ATOM 757 N N . VAL A 1 100 ? -3.716 -4.548 -11.418 1.00 96.81 100 VAL A N 1
ATOM 758 C CA . VAL A 1 100 ? -2.613 -5.171 -10.673 1.00 96.81 100 VAL A CA 1
ATOM 759 C C . VAL A 1 100 ? -1.624 -4.120 -10.162 1.00 96.81 100 VAL A C 1
ATOM 761 O O . VAL A 1 100 ? -1.659 -2.959 -10.576 1.00 96.81 100 VAL A O 1
ATOM 764 N N . VAL A 1 101 ? -0.735 -4.510 -9.245 1.00 97.00 101 VAL A N 1
ATOM 765 C CA . VAL A 1 101 ? 0.381 -3.662 -8.792 1.00 97.00 101 VAL A CA 1
ATOM 766 C C . VAL A 1 101 ? 1.667 -4.147 -9.449 1.00 97.00 101 VAL A C 1
ATOM 768 O O . VAL A 1 101 ? 1.986 -5.330 -9.365 1.00 97.00 101 VAL A O 1
ATOM 771 N N . ALA A 1 102 ? 2.400 -3.231 -10.072 1.00 95.88 102 ALA A N 1
ATOM 772 C CA . ALA A 1 102 ? 3.716 -3.468 -10.654 1.00 95.88 102 ALA A CA 1
ATOM 773 C C . ALA A 1 102 ? 4.756 -2.578 -9.966 1.00 95.88 102 ALA A C 1
ATOM 775 O O . ALA A 1 102 ? 4.400 -1.591 -9.323 1.00 95.88 102 ALA A O 1
ATOM 776 N N . ALA A 1 103 ? 6.033 -2.912 -10.113 1.00 95.56 103 ALA A N 1
ATOM 777 C CA . ALA A 1 103 ? 7.135 -2.036 -9.746 1.00 95.56 103 ALA A CA 1
ATOM 778 C C . ALA A 1 103 ? 8.126 -1.955 -10.907 1.00 95.56 103 ALA A C 1
ATOM 780 O O . ALA A 1 103 ? 8.301 -2.938 -11.627 1.00 95.56 103 ALA A O 1
ATOM 781 N N . PHE A 1 104 ? 8.737 -0.791 -11.095 1.00 94.12 104 PHE A N 1
ATOM 782 C CA . PHE A 1 104 ? 9.755 -0.567 -12.117 1.00 94.12 104 PHE A CA 1
ATOM 783 C C . PHE A 1 104 ? 10.816 0.413 -11.615 1.00 94.12 104 PHE A C 1
ATOM 785 O O . PHE A 1 104 ? 10.576 1.168 -10.668 1.00 94.12 104 PHE A O 1
ATOM 792 N N . ASP A 1 105 ? 11.983 0.376 -12.251 1.00 93.94 105 ASP A N 1
ATOM 793 C CA . ASP A 1 105 ? 13.090 1.280 -11.957 1.00 93.94 105 ASP A CA 1
ATOM 794 C C . ASP A 1 105 ? 12.832 2.653 -12.580 1.00 93.94 105 ASP A C 1
ATOM 796 O O . ASP A 1 105 ? 12.505 2.777 -13.761 1.00 93.94 105 ASP A O 1
ATOM 800 N N . VAL A 1 106 ? 12.968 3.690 -11.762 1.00 93.19 106 VAL A N 1
ATOM 801 C CA . VAL A 1 106 ? 12.804 5.091 -12.134 1.00 93.19 106 VAL A CA 1
ATOM 802 C C . VAL A 1 106 ? 14.172 5.713 -12.362 1.00 93.19 106 VAL A C 1
ATOM 804 O O . VAL A 1 106 ? 15.072 5.604 -11.522 1.00 93.19 106 VAL A O 1
ATOM 807 N N . TYR A 1 107 ? 14.282 6.412 -13.484 1.00 91.81 107 TYR A N 1
ATOM 808 C CA . TYR A 1 107 ? 15.423 7.226 -13.881 1.00 91.81 107 TYR A CA 1
ATOM 809 C C . TYR A 1 107 ? 15.046 8.714 -13.785 1.00 91.81 107 TYR A C 1
ATOM 811 O O . TYR A 1 107 ? 13.866 9.056 -13.666 1.00 91.81 107 TYR A O 1
ATOM 819 N N . ASP A 1 108 ? 16.026 9.614 -13.728 1.00 90.69 108 ASP A N 1
ATOM 820 C CA . ASP A 1 108 ? 15.789 11.036 -13.419 1.00 90.69 108 ASP A CA 1
ATOM 821 C C . ASP A 1 108 ? 14.951 11.788 -14.471 1.00 90.69 108 ASP A C 1
ATOM 823 O O . ASP A 1 108 ? 14.209 12.715 -14.132 1.00 90.69 108 ASP A O 1
ATOM 827 N N . ASP A 1 109 ? 14.988 11.342 -15.722 1.00 89.00 109 ASP A N 1
ATOM 828 C CA . ASP A 1 109 ? 14.156 11.825 -16.824 1.00 89.00 109 ASP A CA 1
ATOM 829 C C . ASP A 1 109 ? 12.656 11.565 -16.618 1.00 89.00 109 ASP A C 1
ATOM 831 O O . ASP A 1 109 ? 11.826 12.349 -17.086 1.00 89.00 109 ASP A O 1
ATOM 835 N N . PHE A 1 110 ? 12.289 10.530 -15.855 1.00 89.94 110 PHE A N 1
ATOM 836 C CA . PHE A 1 110 ? 10.899 10.207 -15.535 1.00 89.94 110 PHE A CA 1
ATOM 837 C C . PHE A 1 110 ? 10.176 11.376 -14.848 1.00 89.94 110 PHE A C 1
ATOM 839 O O . PHE A 1 110 ? 8.984 11.588 -15.067 1.00 89.94 110 PHE A O 1
ATOM 846 N N . MET A 1 111 ? 10.897 12.184 -14.062 1.00 84.19 111 MET A N 1
ATOM 847 C CA . MET A 1 111 ? 10.336 13.347 -13.360 1.00 84.19 111 MET A CA 1
ATOM 848 C C . MET A 1 111 ? 9.886 14.465 -14.312 1.00 84.19 111 MET A C 1
ATOM 850 O O . MET A 1 111 ? 9.062 15.300 -13.938 1.00 84.19 111 MET A O 1
ATOM 854 N N . TYR A 1 112 ? 10.406 14.471 -15.542 1.00 84.88 112 TYR A N 1
ATOM 855 C CA . TYR A 1 112 ? 10.103 15.448 -16.590 1.00 84.88 112 TYR A CA 1
ATOM 856 C C . TYR A 1 112 ? 9.402 14.806 -17.792 1.00 84.88 112 TYR A C 1
ATOM 858 O O . TYR A 1 112 ? 9.295 15.425 -18.856 1.00 84.88 112 TYR A O 1
ATOM 866 N N . TYR A 1 113 ? 8.937 13.561 -17.638 1.00 80.62 113 TYR A N 1
ATOM 867 C CA . TYR A 1 113 ? 8.389 12.782 -18.734 1.00 80.62 113 TYR A CA 1
ATOM 868 C C . TYR A 1 113 ? 7.195 13.497 -19.374 1.00 80.62 113 TYR A C 1
ATOM 870 O O . TYR A 1 113 ? 6.134 13.675 -18.777 1.00 80.62 113 TYR A O 1
ATOM 878 N N . SER A 1 114 ? 7.385 13.894 -20.628 1.00 75.06 114 SER A N 1
ATOM 879 C CA . SER A 1 114 ? 6.347 14.446 -21.504 1.00 75.06 114 SER A CA 1
ATOM 880 C C . SER A 1 114 ? 6.304 13.695 -22.833 1.00 75.06 114 SER A C 1
ATOM 882 O O . SER A 1 114 ? 5.226 13.461 -23.372 1.00 75.06 114 SER A O 1
ATOM 884 N N . SER A 1 115 ? 7.467 13.259 -23.333 1.00 71.19 115 SER A N 1
ATOM 885 C CA . SER A 1 115 ? 7.604 12.282 -24.414 1.00 71.19 115 SER A CA 1
ATOM 886 C C . SER A 1 115 ? 9.036 11.726 -24.481 1.00 71.19 115 SER A C 1
ATOM 888 O O . SER A 1 115 ? 9.989 12.468 -24.266 1.00 71.19 115 SER A O 1
ATOM 890 N N . GLY A 1 116 ? 9.155 10.428 -24.783 1.00 64.31 116 GLY A N 1
ATOM 891 C CA . GLY A 1 116 ? 10.328 9.704 -25.310 1.00 64.31 116 GLY A CA 1
ATOM 892 C C . GLY A 1 116 ? 11.750 10.246 -25.093 1.00 64.31 116 GLY A C 1
ATOM 893 O O . GLY A 1 116 ? 12.484 10.365 -26.071 1.00 64.31 116 GLY A O 1
ATOM 894 N N . GLN A 1 117 ? 12.170 10.503 -23.854 1.00 64.75 117 GLN A N 1
ATOM 895 C CA . GLN A 1 117 ? 13.589 10.62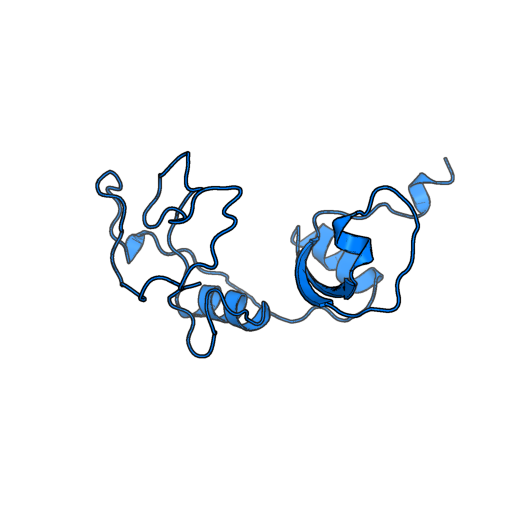6 -23.497 1.00 64.75 117 GLN A CA 1
ATOM 896 C C . GLN A 1 117 ? 14.016 9.436 -22.638 1.00 64.75 117 GLN A C 1
ATOM 898 O O . GLN A 1 117 ? 13.172 8.813 -21.997 1.00 64.75 117 GLN A O 1
ATOM 903 N N . THR A 1 118 ? 15.305 9.104 -22.709 1.00 69.44 118 THR A N 1
ATOM 904 C CA . THR A 1 118 ? 15.938 8.043 -21.921 1.00 69.44 118 THR A CA 1
ATOM 905 C C . THR A 1 118 ? 17.181 8.606 -21.242 1.00 69.44 118 THR A C 1
ATOM 907 O O . THR A 1 118 ? 18.096 9.073 -21.926 1.00 69.44 118 THR A O 1
ATOM 910 N N . SER A 1 119 ? 17.213 8.545 -19.918 1.00 79.56 119 SER A N 1
ATOM 911 C CA . SER A 1 119 ? 18.381 8.769 -19.073 1.00 79.56 119 SER A CA 1
ATOM 912 C C . SER A 1 119 ? 18.884 7.450 -18.496 1.00 79.56 119 SER A C 1
ATOM 914 O O . SER A 1 119 ? 18.107 6.536 -18.238 1.00 79.56 119 SER A O 1
ATOM 916 N N . ASP A 1 120 ? 20.190 7.380 -18.241 1.00 83.88 120 ASP A N 1
ATOM 917 C CA . ASP A 1 120 ? 20.840 6.240 -17.587 1.00 83.88 120 ASP A CA 1
ATOM 918 C C . ASP A 1 120 ? 21.061 6.472 -16.076 1.00 83.88 120 ASP A C 1
ATOM 920 O O . ASP A 1 120 ? 21.666 5.644 -15.390 1.00 83.88 120 ASP A O 1
ATOM 924 N N . VAL A 1 121 ? 20.582 7.594 -15.520 1.00 91.56 121 VAL A N 1
ATOM 925 C CA . VAL A 1 121 ? 20.748 7.931 -14.096 1.00 91.56 121 VAL A CA 1
ATOM 926 C C . VAL A 1 121 ? 19.626 7.317 -13.257 1.00 91.56 121 VAL A C 1
ATOM 928 O O . VAL A 1 121 ? 18.519 7.848 -13.186 1.00 91.56 121 VAL A O 1
ATOM 931 N N . TYR A 1 122 ? 19.924 6.196 -12.595 1.00 91.38 122 TYR A N 1
ATOM 932 C CA . TYR A 1 122 ? 18.994 5.506 -11.694 1.00 91.38 122 TYR A CA 1
ATOM 933 C C . TYR A 1 122 ? 18.686 6.328 -10.431 1.00 91.38 122 TYR A C 1
ATOM 935 O O . TYR A 1 122 ? 19.598 6.799 -9.747 1.00 91.38 122 TYR A O 1
ATOM 943 N N . VAL A 1 123 ? 17.399 6.437 -10.087 1.00 93.44 123 VAL A N 1
ATOM 944 C CA . VAL A 1 123 ? 16.901 7.184 -8.918 1.00 93.44 123 VAL A CA 1
ATOM 945 C C . VAL A 1 123 ? 16.313 6.261 -7.849 1.00 93.44 123 VAL A C 1
ATOM 947 O O . VAL A 1 123 ? 16.457 6.533 -6.656 1.00 93.44 123 VAL A O 1
ATOM 950 N N . GLY A 1 124 ? 15.656 5.167 -8.238 1.00 94.12 124 GLY A N 1
ATOM 951 C CA . GLY A 1 124 ? 15.018 4.250 -7.291 1.00 94.12 124 GLY A CA 1
ATOM 952 C C . GLY A 1 124 ? 13.945 3.372 -7.927 1.00 94.12 124 GLY A C 1
ATOM 953 O O . GLY A 1 124 ? 13.599 3.550 -9.086 1.00 94.12 124 GLY A O 1
ATOM 954 N N . GLY A 1 125 ? 13.367 2.456 -7.151 1.00 94.94 125 GLY A N 1
ATOM 955 C CA . GLY A 1 125 ? 12.200 1.678 -7.573 1.00 94.94 125 GLY A CA 1
ATOM 956 C C . GLY A 1 125 ? 10.883 2.383 -7.237 1.00 94.94 125 GLY A C 1
ATOM 957 O O . GLY A 1 125 ? 10.752 3.002 -6.178 1.00 94.94 125 GLY A O 1
ATOM 958 N N . HIS A 1 126 ? 9.877 2.250 -8.101 1.00 95.81 126 HIS A N 1
ATOM 959 C CA . HIS A 1 126 ? 8.545 2.809 -7.878 1.00 95.81 126 HIS A CA 1
ATOM 960 C C . HIS A 1 126 ? 7.441 1.785 -8.138 1.00 95.81 126 HIS A C 1
ATOM 962 O O . HIS A 1 126 ? 7.429 1.112 -9.166 1.00 95.81 126 HIS A O 1
ATOM 968 N N . ALA A 1 127 ? 6.498 1.678 -7.198 1.00 96.69 127 ALA A N 1
ATOM 969 C CA . ALA A 1 1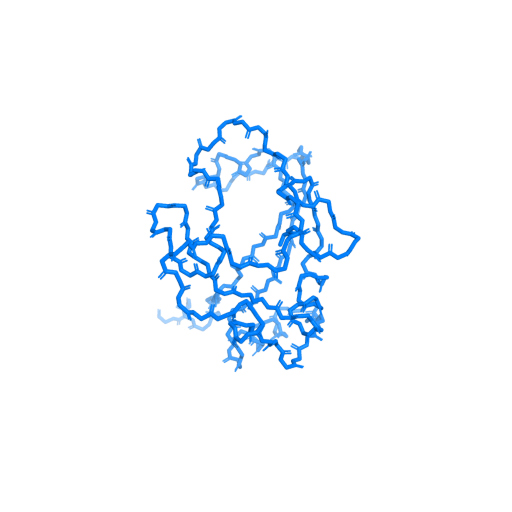27 ? 5.331 0.816 -7.322 1.00 96.69 127 ALA A CA 1
ATOM 970 C C . ALA A 1 127 ? 4.141 1.592 -7.895 1.00 96.69 127 ALA A C 1
ATOM 972 O O . ALA A 1 127 ? 3.788 2.660 -7.396 1.00 96.69 127 ALA A O 1
ATOM 973 N N . VAL A 1 128 ? 3.481 1.020 -8.897 1.00 96.69 128 VAL A N 1
ATOM 974 C CA . VAL A 1 128 ? 2.342 1.618 -9.597 1.00 96.69 128 VAL A CA 1
ATOM 975 C C . VAL A 1 128 ? 1.181 0.650 -9.714 1.00 96.69 128 VAL A C 1
ATOM 977 O O . VAL A 1 128 ? 1.332 -0.569 -9.628 1.00 96.69 128 VAL A O 1
ATOM 980 N N . ARG A 1 129 ? -0.006 1.208 -9.942 1.00 96.88 129 ARG A N 1
ATOM 981 C CA . ARG A 1 129 ? -1.198 0.447 -10.301 1.00 96.88 129 ARG A CA 1
ATOM 982 C C . ARG A 1 129 ? -1.320 0.402 -11.820 1.00 96.88 129 ARG A C 1
ATOM 984 O O . ARG A 1 129 ? -1.511 1.441 -12.444 1.00 96.88 129 ARG A O 1
ATOM 991 N N . MET A 1 130 ? -1.266 -0.793 -12.393 1.00 95.50 130 MET A N 1
ATOM 992 C CA . MET A 1 130 ? -1.548 -1.025 -13.806 1.00 95.50 130 MET A CA 1
ATOM 993 C C . MET A 1 130 ? -3.035 -1.338 -13.957 1.00 95.50 130 MET A C 1
ATOM 995 O O . MET A 1 130 ? -3.536 -2.293 -13.362 1.00 95.50 130 MET A O 1
ATOM 999 N N . ILE A 1 131 ? -3.751 -0.479 -14.680 1.00 93.56 131 ILE A N 1
ATOM 1000 C CA . ILE A 1 131 ? -5.217 -0.521 -14.756 1.00 93.56 131 ILE A CA 1
ATOM 1001 C C . ILE A 1 131 ? -5.674 -1.314 -15.975 1.00 93.56 131 ILE A C 1
ATOM 1003 O O . ILE A 1 131 ? -6.545 -2.169 -15.845 1.00 93.56 131 ILE A O 1
ATOM 1007 N N . GLU A 1 132 ? -5.074 -1.039 -17.127 1.00 90.38 132 GLU A N 1
ATOM 1008 C CA . GLU A 1 132 ? -5.477 -1.586 -18.416 1.00 90.38 132 GLU A CA 1
ATOM 1009 C C . GLU A 1 132 ? -4.272 -1.732 -19.346 1.00 90.38 132 GLU A C 1
ATOM 1011 O O . GLU A 1 132 ? -3.157 -1.304 -19.033 1.00 90.38 132 GLU A O 1
ATOM 1016 N N . PHE A 1 133 ? -4.515 -2.354 -20.493 1.00 88.81 133 PHE A N 1
ATOM 1017 C CA . PHE A 1 133 ? -3.577 -2.468 -21.595 1.00 88.81 133 PHE A CA 1
ATOM 1018 C C . PHE A 1 133 ? -4.348 -2.324 -22.904 1.00 88.81 133 PHE A C 1
ATOM 1020 O O . PHE A 1 133 ? -5.513 -2.707 -22.987 1.00 88.81 133 PHE A O 1
ATOM 1027 N N . ILE A 1 134 ? -3.677 -1.819 -23.934 1.00 83.56 134 ILE A N 1
ATOM 1028 C CA . ILE A 1 134 ? -4.230 -1.772 -25.287 1.00 83.56 134 ILE A CA 1
ATOM 1029 C C . ILE A 1 134 ? -3.791 -3.044 -26.012 1.00 83.56 134 ILE A C 1
ATOM 1031 O O . ILE A 1 134 ? -2.606 -3.390 -26.031 1.00 83.56 134 ILE A O 1
ATOM 1035 N N . GLY A 1 135 ? -4.752 -3.778 -26.568 1.00 69.56 135 GLY A N 1
ATOM 1036 C CA . GLY A 1 135 ? -4.479 -4.970 -27.364 1.00 69.56 135 GLY A CA 1
ATOM 1037 C C . GLY A 1 135 ? -3.965 -4.607 -28.759 1.00 69.56 135 GLY A C 1
ATOM 1038 O O . GLY A 1 135 ? -4.428 -3.653 -29.375 1.00 69.56 135 GLY A O 1
ATOM 1039 N N . LEU A 1 136 ? -3.057 -5.416 -29.314 1.00 57.28 136 LEU A N 1
ATOM 1040 C CA . LEU A 1 136 ? -2.562 -5.257 -30.695 1.00 57.28 136 LEU A CA 1
ATOM 1041 C C . LEU A 1 136 ? -3.675 -5.304 -31.766 1.00 57.28 136 LEU A C 1
ATOM 1043 O O . LEU A 1 136 ? -3.458 -4.849 -32.884 1.00 57.28 136 LEU A O 1
ATOM 1047 N N . ALA A 1 137 ? -4.859 -5.834 -31.440 1.00 53.94 137 ALA A N 1
ATOM 1048 C CA . ALA A 1 137 ? -5.998 -5.893 -32.355 1.00 53.94 137 ALA A CA 1
ATOM 1049 C C . ALA A 1 137 ? -6.635 -4.518 -32.641 1.00 53.94 137 ALA A C 1
ATOM 1051 O O . ALA A 1 137 ? -7.297 -4.370 -33.662 1.00 53.94 137 ALA A O 1
ATOM 1052 N N . GLU A 1 138 ? -6.419 -3.512 -31.788 1.00 50.22 138 GLU A N 1
ATOM 1053 C CA . GLU A 1 138 ? -7.017 -2.175 -31.948 1.00 50.22 138 GLU A CA 1
ATOM 1054 C C . GLU A 1 138 ? -6.195 -1.245 -32.860 1.00 50.22 138 GLU A C 1
ATOM 1056 O O . GLU A 1 138 ? -6.678 -0.191 -33.256 1.00 50.22 138 GLU A O 1
ATOM 1061 N N . PHE A 1 139 ? -4.977 -1.644 -33.248 1.00 47.84 139 PHE A N 1
ATOM 1062 C CA . PHE A 1 139 ? -4.111 -0.888 -34.167 1.00 47.84 139 PHE A CA 1
ATOM 1063 C C . PHE A 1 139 ? -4.206 -1.335 -35.637 1.00 47.84 139 PHE A C 1
ATOM 1065 O O . PHE A 1 139 ? -3.549 -0.749 -36.495 1.00 47.84 139 PHE A O 1
ATOM 1072 N N . LEU A 1 140 ? -4.993 -2.373 -35.939 1.00 43.81 140 LEU A N 1
ATOM 1073 C CA . LEU A 1 140 ? -5.172 -2.911 -37.297 1.00 43.81 140 LEU A CA 1
ATOM 1074 C C . LEU A 1 140 ? -6.592 -2.698 -37.859 1.00 43.81 140 LEU A C 1
ATOM 1076 O O . LEU A 1 140 ? -6.953 -3.353 -38.837 1.00 43.81 140 LEU A O 1
ATOM 1080 N N . GLY A 1 141 ? -7.387 -1.815 -37.244 1.00 38.44 141 GLY A N 1
ATOM 1081 C CA . GLY A 1 141 ? -8.746 -1.451 -37.672 1.00 38.44 141 GLY A CA 1
ATOM 1082 C C . GLY A 1 141 ? -8.819 -0.085 -38.334 1.00 38.44 141 GLY A C 1
ATOM 1083 O O . GLY A 1 141 ? -8.171 0.847 -37.811 1.00 38.44 141 GLY A O 1
#